Protein AF-A0A1B6L6G6-F1 (afdb_monomer_lite)

Foldseek 3Di:
DPADQADWDWDDDPNDIDGDDDDDPDCDPVNVVVCVPCPPPFDKDWAFQADPVRHGDDDPPDDPVCPPVVVVVNVVRHVWDADPVGTITGIHTDDPDDPVVVVVVVVVVVVVVVVD

Structure (mmCIF, N/CA/C/O backbone):
data_AF-A0A1B6L6G6-F1
#
_entry.id   AF-A0A1B6L6G6-F1
#
loop_
_atom_site.group_PDB
_atom_site.id
_atom_site.type_symbol
_atom_site.label_atom_id
_atom_site.label_alt_id
_atom_site.label_comp_id
_atom_site.label_asym_id
_atom_site.label_entity_id
_atom_site.label_seq_id
_atom_site.pdbx_PDB_ins_code
_atom_site.Cartn_x
_atom_site.Cartn_y
_atom_site.Cartn_z
_atom_site.occupancy
_atom_site.B_iso_or_equiv
_atom_site.auth_seq_id
_atom_site.auth_comp_id
_atom_site.auth_asym_id
_atom_site.auth_atom_id
_atom_site.pdbx_PDB_model_num
ATOM 1 N N . GLY A 1 1 ? 12.400 0.211 13.592 1.00 65.75 1 GLY A N 1
ATOM 2 C CA . GLY A 1 1 ? 11.169 -0.455 14.067 1.00 65.75 1 GLY A CA 1
ATOM 3 C C . GLY A 1 1 ? 11.096 -1.850 13.479 1.00 65.75 1 GLY A C 1
ATOM 4 O O . GLY A 1 1 ? 11.835 -2.118 12.543 1.00 65.75 1 GLY A O 1
ATOM 5 N N . PHE A 1 2 ? 10.245 -2.723 14.022 1.00 92.88 2 PHE A N 1
ATOM 6 C CA . PHE A 1 2 ? 10.083 -4.107 13.542 1.00 92.88 2 PHE A CA 1
ATOM 7 C C . PHE A 1 2 ? 9.269 -4.213 12.235 1.00 92.88 2 PHE A C 1
ATOM 9 O O . PHE A 1 2 ? 9.395 -5.194 11.512 1.00 92.88 2 PHE A O 1
ATOM 16 N N . CYS A 1 3 ? 8.469 -3.192 11.908 1.00 93.94 3 CYS A N 1
ATOM 17 C CA . CYS A 1 3 ? 7.598 -3.174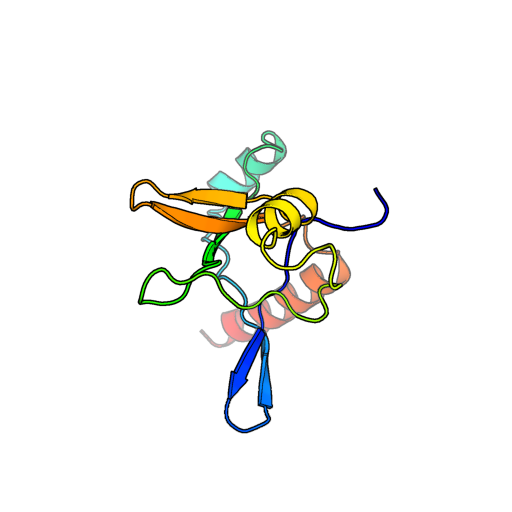 10.729 1.00 93.94 3 CYS A CA 1
ATOM 18 C C . CYS A 1 3 ? 8.104 -2.216 9.640 1.00 93.94 3 CYS A C 1
ATOM 20 O O . CYS A 1 3 ? 8.743 -1.204 9.942 1.00 93.94 3 CYS A O 1
ATOM 22 N N . THR A 1 4 ? 7.758 -2.513 8.382 1.00 91.69 4 THR A N 1
ATOM 23 C CA . THR A 1 4 ? 7.883 -1.579 7.251 1.00 91.69 4 THR A CA 1
ATOM 24 C C . THR A 1 4 ? 6.610 -0.750 7.102 1.00 91.69 4 THR A C 1
ATOM 26 O O . THR A 1 4 ? 5.514 -1.263 7.316 1.00 91.69 4 THR A O 1
ATOM 29 N N . LYS A 1 5 ? 6.758 0.523 6.719 1.00 93.88 5 LYS A N 1
ATOM 30 C CA . LYS A 1 5 ? 5.635 1.431 6.440 1.00 93.88 5 LYS A CA 1
ATOM 31 C C . LYS A 1 5 ? 5.160 1.403 4.987 1.00 93.88 5 LYS A C 1
ATOM 33 O O . LYS A 1 5 ? 4.147 2.020 4.673 1.00 93.88 5 LYS A O 1
ATOM 38 N N . ALA A 1 6 ? 5.884 0.705 4.107 1.00 91.31 6 ALA A N 1
ATOM 39 C CA . ALA A 1 6 ? 5.514 0.548 2.706 1.00 91.31 6 ALA A CA 1
ATOM 40 C C . ALA A 1 6 ? 4.471 -0.578 2.567 1.00 91.31 6 ALA A C 1
ATOM 42 O O . ALA A 1 6 ? 4.822 -1.746 2.767 1.00 91.31 6 ALA A O 1
ATOM 43 N N . PRO A 1 7 ? 3.204 -0.265 2.240 1.00 95.00 7 PRO A N 1
ATOM 44 C CA . PRO A 1 7 ? 2.159 -1.276 2.118 1.00 95.00 7 PRO A CA 1
ATOM 45 C C . PRO A 1 7 ? 2.301 -2.097 0.829 1.00 95.00 7 PRO A C 1
ATOM 47 O O . PRO A 1 7 ? 2.969 -1.693 -0.126 1.00 95.00 7 PRO A O 1
ATOM 50 N N . VAL A 1 8 ? 1.595 -3.228 0.780 1.00 94.44 8 VAL A N 1
ATOM 51 C CA . VAL A 1 8 ? 1.338 -4.008 -0.440 1.00 94.44 8 VAL A CA 1
ATOM 52 C C . VAL A 1 8 ? -0.141 -3.871 -0.793 1.00 94.44 8 VAL A C 1
ATOM 54 O O . VAL A 1 8 ? -0.992 -3.928 0.093 1.00 94.44 8 VAL A O 1
ATOM 57 N N . ALA A 1 9 ? -0.449 -3.699 -2.078 1.00 96.56 9 ALA A N 1
ATOM 58 C CA . ALA A 1 9 ? -1.818 -3.617 -2.571 1.00 96.56 9 ALA A CA 1
ATOM 59 C C . ALA A 1 9 ? -2.242 -4.937 -3.230 1.00 96.56 9 ALA A C 1
ATOM 61 O O . ALA A 1 9 ? -1.524 -5.501 -4.059 1.00 96.56 9 ALA A O 1
ATOM 62 N N . MET A 1 10 ? -3.433 -5.415 -2.872 1.00 97.94 10 MET A N 1
ATOM 63 C CA . MET A 1 10 ? -4.040 -6.611 -3.452 1.00 97.94 10 MET A CA 1
ATOM 64 C C . MET A 1 10 ? -5.451 -6.290 -3.935 1.00 97.94 10 MET A C 1
ATOM 66 O O . MET A 1 10 ? -6.232 -5.660 -3.225 1.00 97.94 10 MET A O 1
ATOM 70 N N . GLY A 1 11 ? -5.779 -6.743 -5.139 1.00 97.88 11 GLY A N 1
ATOM 71 C CA . GLY A 1 11 ? -7.138 -6.770 -5.657 1.00 97.88 11 GLY A CA 1
ATOM 72 C C . GLY A 1 11 ? -7.809 -8.077 -5.260 1.00 97.88 11 GLY A C 1
ATOM 73 O O . GLY A 1 11 ? -7.167 -9.126 -5.268 1.00 97.88 11 GLY A O 1
ATOM 74 N N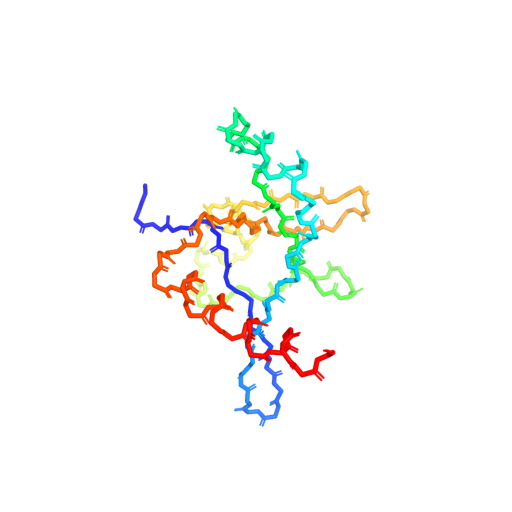 . TYR A 1 12 ? -9.097 -8.019 -4.935 1.00 97.94 12 TYR A N 1
ATOM 75 C CA . TYR A 1 12 ? -9.894 -9.197 -4.615 1.00 97.94 12 TYR A CA 1
ATOM 76 C C . TYR A 1 12 ? -11.151 -9.233 -5.478 1.00 97.94 12 TYR A C 1
ATOM 78 O O . TYR A 1 12 ? -11.970 -8.315 -5.434 1.00 97.94 12 TYR A O 1
ATOM 86 N N . THR A 1 13 ? -11.314 -10.293 -6.267 1.00 98.31 13 THR A N 1
ATOM 87 C CA . THR A 1 13 ? -12.490 -10.490 -7.120 1.00 98.31 13 THR A CA 1
ATOM 88 C C . THR A 1 13 ? -12.891 -11.962 -7.134 1.00 98.31 13 THR A C 1
ATOM 90 O O . THR A 1 13 ? -12.071 -12.836 -7.382 1.00 98.31 13 THR A O 1
ATOM 93 N N . ARG A 1 14 ? -14.169 -12.263 -6.859 1.00 97.38 14 ARG A N 1
ATOM 94 C CA . ARG A 1 14 ? -14.753 -13.622 -6.970 1.00 97.38 14 ARG A CA 1
ATOM 95 C C . ARG A 1 14 ? -13.930 -14.738 -6.293 1.00 97.38 14 ARG A C 1
ATOM 97 O O . ARG A 1 14 ? -13.782 -15.819 -6.851 1.00 97.38 14 ARG A O 1
ATOM 104 N N . GLY A 1 15 ? -13.387 -14.482 -5.103 1.00 97.44 15 GLY A N 1
ATOM 105 C CA . GLY A 1 15 ? -12.567 -15.469 -4.387 1.00 97.44 15 GLY A CA 1
ATOM 106 C C . GLY A 1 15 ? -11.103 -15.542 -4.832 1.00 97.44 15 GLY A C 1
ATOM 107 O O . GLY A 1 15 ? -10.380 -16.406 -4.350 1.00 97.44 15 GLY A O 1
ATOM 108 N N . HIS A 1 16 ? -10.654 -14.646 -5.712 1.00 98.44 16 HIS A N 1
ATOM 109 C CA . HIS A 1 16 ? -9.290 -14.601 -6.228 1.00 98.44 16 HIS A CA 1
ATOM 110 C C . HIS A 1 16 ? -8.556 -13.333 -5.781 1.00 98.44 16 HIS A C 1
ATOM 112 O O . HIS A 1 16 ? -9.127 -12.240 -5.806 1.00 98.44 16 HIS A O 1
ATOM 118 N N . PHE A 1 17 ? -7.278 -13.481 -5.424 1.00 98.44 17 PHE A N 1
ATOM 119 C CA . PHE A 1 17 ? -6.379 -12.373 -5.109 1.00 98.44 17 PHE A CA 1
ATOM 120 C C . PHE A 1 17 ? -5.419 -12.101 -6.264 1.00 98.44 17 PHE A C 1
ATOM 122 O O . PHE A 1 17 ? -4.800 -13.020 -6.793 1.00 98.44 17 PHE A O 1
ATOM 129 N N . SER A 1 18 ? -5.245 -10.828 -6.603 1.00 98.38 18 SER A N 1
ATOM 130 C CA . SER A 1 18 ? -4.273 -10.377 -7.599 1.00 98.38 18 SER A CA 1
ATOM 131 C C . SER A 1 18 ? -3.368 -9.307 -7.001 1.00 98.38 18 SER A C 1
ATOM 133 O O . SER A 1 18 ? -3.846 -8.406 -6.312 1.00 98.38 18 SER A O 1
ATOM 135 N N . ALA A 1 19 ? -2.066 -9.369 -7.281 1.00 97.25 19 ALA A N 1
ATOM 136 C CA . ALA A 1 19 ? -1.150 -8.297 -6.906 1.00 97.25 19 ALA A CA 1
ATOM 137 C C . ALA A 1 19 ? -1.453 -7.039 -7.735 1.00 97.25 19 ALA A C 1
ATOM 139 O O . ALA A 1 19 ? -1.540 -7.110 -8.961 1.00 97.25 19 ALA A O 1
ATOM 140 N N . LEU A 1 20 ? -1.605 -5.893 -7.070 1.00 96.00 20 LEU A N 1
ATOM 141 C CA . LEU A 1 20 ? -1.705 -4.595 -7.733 1.00 96.00 20 LEU A CA 1
ATOM 142 C C . LEU A 1 20 ? -0.339 -3.925 -7.644 1.00 96.00 20 LEU A C 1
ATOM 144 O O . LEU A 1 20 ? 0.060 -3.450 -6.582 1.00 96.00 20 LEU A O 1
ATOM 148 N N . VAL A 1 21 ? 0.390 -3.935 -8.758 1.00 91.81 21 VAL A N 1
ATOM 149 C CA . VAL A 1 21 ? 1.744 -3.384 -8.843 1.00 91.81 21 VAL A CA 1
ATOM 150 C C . VAL A 1 21 ? 1.738 -2.120 -9.705 1.00 91.81 21 VAL A C 1
ATOM 152 O O . VAL A 1 21 ? 1.146 -2.134 -10.788 1.00 91.81 21 VAL A O 1
ATOM 155 N N . PRO A 1 22 ? 2.342 -1.011 -9.243 1.00 88.31 22 PRO A N 1
ATOM 156 C CA . PRO A 1 22 ? 2.468 0.184 -10.062 1.00 88.31 22 PRO A CA 1
ATOM 157 C C . PRO A 1 22 ? 3.405 -0.076 -11.242 1.00 88.31 22 PRO A C 1
ATOM 159 O O . PRO A 1 22 ? 4.341 -0.870 -11.154 1.00 88.31 22 PRO A O 1
ATOM 162 N N . ILE A 1 23 ? 3.167 0.634 -12.342 1.00 84.88 23 ILE A N 1
ATOM 163 C CA . ILE A 1 23 ? 4.099 0.658 -13.467 1.00 84.88 23 ILE A CA 1
ATOM 164 C C . ILE A 1 23 ? 5.320 1.487 -13.054 1.00 84.88 23 ILE A C 1
ATOM 166 O O . ILE A 1 23 ? 5.182 2.611 -12.562 1.00 84.88 23 ILE A O 1
ATOM 170 N N . GLU A 1 24 ? 6.515 0.935 -13.261 1.00 76.50 24 GLU A N 1
ATOM 171 C CA . GLU A 1 24 ? 7.752 1.702 -13.126 1.00 76.50 24 GLU A CA 1
ATOM 172 C C . GLU A 1 24 ? 7.830 2.735 -14.273 1.00 76.50 24 GLU A C 1
ATOM 174 O O . GLU A 1 24 ? 7.681 2.372 -15.442 1.00 76.50 24 GLU A O 1
ATOM 179 N N . PRO A 1 25 ? 8.026 4.030 -13.979 1.00 66.31 25 PRO A N 1
ATOM 180 C CA . PRO A 1 25 ? 8.166 5.088 -14.945 1.00 66.31 25 PRO A CA 1
ATOM 181 C C . PRO A 1 25 ? 9.471 4.860 -15.688 1.00 66.31 25 PRO A C 1
ATOM 183 O O . PRO A 1 25 ? 10.476 4.408 -15.130 1.00 66.31 25 PRO A O 1
ATOM 186 N N . TYR A 1 26 ? 9.443 5.186 -16.973 1.00 56.16 26 TYR A N 1
ATOM 187 C CA . TYR A 1 26 ? 10.582 5.004 -17.849 1.00 56.16 26 TYR A CA 1
ATOM 188 C C . TYR A 1 26 ? 11.787 5.781 -17.317 1.00 56.16 26 TYR A C 1
ATOM 190 O O . TYR A 1 26 ? 11.815 7.009 -17.326 1.00 56.16 26 TYR A O 1
ATOM 198 N N . SER A 1 27 ? 12.799 5.043 -16.869 1.00 54.66 27 SER A N 1
ATOM 199 C CA . SER A 1 27 ? 14.131 5.592 -16.655 1.00 54.66 27 SER A CA 1
ATOM 200 C C . SER A 1 27 ? 14.777 5.698 -18.033 1.00 54.66 27 SER A C 1
ATOM 202 O O . SER A 1 27 ? 15.087 4.672 -18.640 1.00 54.66 27 SER A O 1
ATOM 204 N N . SER A 1 28 ? 14.946 6.906 -18.568 1.00 48.44 28 SER A N 1
ATOM 205 C CA . SER A 1 28 ? 15.816 7.065 -19.734 1.00 48.44 28 SER A CA 1
ATOM 206 C C . SER A 1 28 ? 17.259 6.739 -19.299 1.00 48.44 28 SER A C 1
ATOM 208 O O . SER A 1 28 ? 17.613 6.948 -18.132 1.00 48.44 28 SER A O 1
ATOM 210 N N . PRO A 1 29 ? 18.122 6.224 -20.188 1.00 54.16 29 PRO A N 1
ATOM 211 C CA . PRO A 1 29 ? 19.528 5.980 -19.857 1.00 54.16 29 PRO A CA 1
ATOM 212 C C . PRO A 1 29 ? 20.253 7.241 -19.343 1.00 54.16 29 PRO A C 1
ATOM 214 O O . PRO A 1 29 ? 21.166 7.132 -18.527 1.00 54.16 29 PRO A O 1
ATOM 217 N N . GLU A 1 30 ? 19.793 8.438 -19.719 1.00 50.97 30 GLU A N 1
ATOM 218 C CA . GLU A 1 30 ? 20.307 9.720 -19.214 1.00 50.97 30 GLU A CA 1
ATOM 219 C C . GLU A 1 30 ? 19.867 9.997 -17.763 1.00 50.97 30 GLU A C 1
ATOM 221 O O . GLU A 1 30 ? 20.609 10.577 -16.972 1.00 50.97 30 GLU A O 1
ATOM 226 N N . THR A 1 31 ? 18.678 9.527 -17.368 1.00 50.88 31 THR A N 1
ATOM 227 C CA . THR A 1 31 ? 18.170 9.624 -15.987 1.00 50.88 31 THR A CA 1
ATOM 228 C C . THR A 1 31 ? 18.734 8.530 -15.078 1.00 50.88 31 THR A C 1
ATOM 230 O O . THR A 1 31 ? 18.917 8.763 -13.886 1.00 50.88 31 THR A O 1
ATOM 233 N N . ALA A 1 32 ? 19.088 7.362 -15.623 1.00 50.97 32 ALA A N 1
ATOM 234 C CA . ALA A 1 32 ? 19.741 6.285 -14.877 1.00 50.97 32 ALA A CA 1
ATOM 235 C C . ALA A 1 32 ? 21.147 6.674 -14.377 1.00 50.97 32 ALA A C 1
ATOM 237 O O . ALA A 1 32 ? 21.515 6.314 -13.258 1.00 50.97 32 ALA A O 1
ATOM 238 N N . ALA A 1 33 ? 21.902 7.457 -15.160 1.00 49.94 33 ALA A N 1
ATOM 239 C CA . ALA A 1 33 ? 23.204 7.994 -14.754 1.00 49.94 33 ALA A CA 1
ATOM 240 C C . ALA A 1 33 ? 23.087 9.048 -13.631 1.00 49.94 33 ALA A C 1
ATOM 242 O O . ALA A 1 33 ? 23.902 9.064 -12.710 1.00 49.94 33 ALA A O 1
ATOM 243 N N . ASN A 1 34 ? 22.033 9.871 -13.656 1.00 47.50 34 ASN A N 1
ATOM 244 C CA . ASN A 1 34 ? 21.762 10.889 -12.630 1.00 47.50 34 ASN A CA 1
ATOM 245 C C . ASN A 1 34 ? 21.128 10.322 -11.342 1.00 47.50 34 ASN A C 1
ATOM 247 O O . ASN A 1 34 ? 21.210 10.942 -10.284 1.00 47.50 34 ASN A O 1
ATOM 251 N N . ASN A 1 35 ? 20.533 9.126 -11.388 1.00 47.06 35 ASN A N 1
ATOM 252 C CA . ASN A 1 35 ? 19.973 8.442 -10.213 1.00 47.06 35 ASN A CA 1
ATOM 253 C C . ASN A 1 35 ? 21.035 7.767 -9.320 1.00 47.06 35 ASN A C 1
ATOM 255 O O . ASN A 1 35 ? 20.706 7.241 -8.257 1.00 47.06 35 ASN A O 1
ATOM 259 N N . LEU A 1 36 ? 22.310 7.773 -9.722 1.00 46.91 36 LEU A N 1
ATOM 260 C CA . LEU A 1 36 ? 23.420 7.309 -8.880 1.00 46.91 36 LEU A CA 1
ATOM 261 C C . LEU A 1 36 ? 23.803 8.330 -7.795 1.00 46.91 36 LEU A C 1
ATOM 263 O O . LEU A 1 36 ? 24.379 7.935 -6.784 1.00 46.91 36 LEU A O 1
ATOM 267 N N . THR A 1 37 ? 23.472 9.613 -7.982 1.00 44.94 37 THR A N 1
ATOM 268 C CA . THR A 1 37 ? 23.834 10.706 -7.061 1.00 44.94 37 THR A CA 1
ATOM 269 C C . THR A 1 37 ? 22.667 11.201 -6.205 1.00 44.94 37 THR A C 1
ATOM 271 O O . THR A 1 37 ? 22.906 11.719 -5.119 1.00 44.94 37 THR A O 1
ATOM 274 N N . ASN A 1 38 ? 21.417 10.986 -6.628 1.00 44.41 38 ASN A N 1
ATOM 275 C CA . ASN A 1 38 ? 20.225 11.372 -5.870 1.00 44.41 38 ASN A CA 1
ATOM 276 C C . ASN A 1 38 ? 19.533 10.150 -5.262 1.00 44.41 38 ASN A C 1
ATOM 278 O O . ASN A 1 38 ? 18.625 9.563 -5.841 1.00 44.41 38 ASN A O 1
ATOM 282 N N . GLN A 1 39 ? 19.930 9.800 -4.040 1.00 47.66 39 GLN A N 1
ATOM 283 C CA . GLN A 1 39 ? 19.229 8.811 -3.212 1.00 47.66 39 GLN A CA 1
ATOM 284 C C . GLN A 1 39 ? 17.782 9.242 -2.871 1.00 47.66 39 GLN A C 1
ATOM 286 O O . GLN A 1 39 ? 16.980 8.407 -2.460 1.00 47.66 39 GLN A O 1
ATOM 291 N N . ASP A 1 40 ? 17.456 10.522 -3.091 1.00 46.75 40 ASP A N 1
ATOM 292 C CA . ASP A 1 40 ? 16.165 11.162 -2.812 1.00 46.75 40 ASP A CA 1
ATOM 293 C C . ASP A 1 40 ? 15.141 11.098 -3.961 1.00 46.75 40 ASP A C 1
ATOM 295 O O . ASP A 1 40 ? 13.989 11.485 -3.767 1.00 46.75 40 ASP A O 1
ATOM 299 N N . SER A 1 41 ? 15.487 10.564 -5.141 1.00 54.12 41 SER A N 1
ATOM 300 C CA . SER A 1 41 ? 14.528 10.364 -6.244 1.00 54.12 41 SER A CA 1
ATOM 301 C C . SER A 1 41 ? 13.811 9.006 -6.185 1.00 54.12 41 SER A C 1
ATOM 303 O O . SER A 1 41 ? 13.440 8.444 -7.216 1.00 54.12 41 SER A O 1
ATOM 305 N N . LEU A 1 42 ? 13.603 8.441 -4.986 1.00 61.16 42 LEU A N 1
ATOM 306 C CA . LEU A 1 42 ? 12.811 7.216 -4.849 1.00 61.16 42 LEU A CA 1
ATOM 307 C C . LEU A 1 42 ? 11.387 7.478 -5.331 1.00 61.16 42 LEU A C 1
ATOM 309 O O . LEU A 1 42 ? 10.670 8.325 -4.797 1.00 61.16 42 LEU A O 1
ATOM 313 N N . GLN A 1 43 ? 10.973 6.716 -6.337 1.00 78.38 43 GLN A N 1
ATOM 314 C CA . GLN A 1 43 ? 9.634 6.812 -6.877 1.00 78.38 43 GLN A CA 1
ATOM 315 C C . GLN A 1 43 ? 8.604 6.445 -5.799 1.00 78.38 43 GLN A C 1
ATOM 317 O O . GLN A 1 43 ? 8.659 5.373 -5.186 1.00 78.38 43 GLN A O 1
ATOM 322 N N . VAL A 1 44 ? 7.647 7.348 -5.589 1.00 87.88 44 VAL A N 1
ATOM 323 C CA . VAL A 1 44 ? 6.529 7.165 -4.663 1.00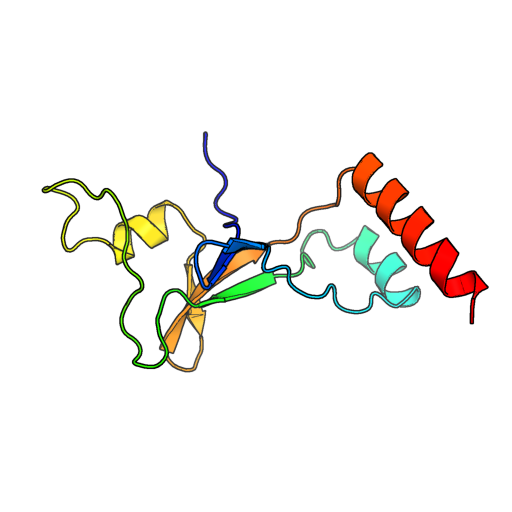 87.88 44 VAL A CA 1
ATOM 324 C C . VAL A 1 44 ? 5.278 6.815 -5.458 1.00 87.88 44 VAL A C 1
ATOM 326 O O . VAL A 1 44 ? 4.871 7.556 -6.350 1.00 87.88 44 VAL A O 1
ATOM 329 N N . THR A 1 45 ? 4.642 5.704 -5.102 1.00 91.44 45 THR A N 1
ATOM 330 C CA . THR A 1 45 ? 3.277 5.378 -5.523 1.00 91.44 45 THR A CA 1
ATOM 331 C C . THR A 1 45 ? 2.306 5.800 -4.426 1.00 91.44 45 THR A C 1
ATOM 333 O O . THR A 1 45 ? 2.537 5.515 -3.251 1.00 91.44 45 THR A O 1
ATOM 336 N N . PHE A 1 46 ? 1.218 6.475 -4.794 1.00 93.81 46 PHE A N 1
ATOM 337 C CA . PHE A 1 46 ? 0.179 6.900 -3.856 1.00 93.81 46 PHE A CA 1
ATOM 338 C C . PHE A 1 46 ? -1.015 5.948 -3.934 1.00 93.81 46 PHE A C 1
ATOM 340 O O . PHE A 1 46 ? -1.669 5.848 -4.970 1.00 93.81 46 PHE A O 1
ATOM 347 N N . LEU A 1 47 ? -1.296 5.252 -2.835 1.00 96.19 47 LEU A N 1
ATOM 348 C CA . LEU A 1 47 ? -2.402 4.304 -2.721 1.00 96.19 47 LEU A CA 1
ATOM 349 C C . LEU A 1 47 ? -3.544 4.944 -1.919 1.00 96.19 47 LEU A C 1
ATOM 351 O O . LEU A 1 47 ? -3.321 5.303 -0.761 1.00 96.19 47 LEU A O 1
ATOM 355 N N . PRO A 1 48 ? -4.753 5.100 -2.484 1.00 97.06 48 PRO A N 1
ATOM 356 C CA . PRO A 1 48 ? -5.890 5.651 -1.753 1.00 97.06 48 PRO A CA 1
ATOM 357 C C . PRO A 1 48 ? -6.235 4.817 -0.516 1.00 97.06 48 PRO A C 1
ATOM 359 O O . PRO A 1 48 ? -6.359 3.597 -0.592 1.00 97.06 48 PRO A O 1
ATOM 362 N N . LEU A 1 49 ? -6.433 5.490 0.618 1.00 98.12 49 LEU A N 1
ATOM 363 C CA . LEU A 1 49 ? -6.937 4.898 1.865 1.00 98.12 49 LEU A CA 1
ATOM 364 C C . LEU A 1 49 ? -8.445 5.121 2.039 1.00 98.12 49 LEU A C 1
ATOM 366 O O . LEU A 1 49 ? -8.998 4.910 3.117 1.00 98.12 49 LEU A O 1
ATOM 370 N N . MET A 1 50 ? -9.110 5.568 0.976 1.00 97.19 50 MET A N 1
ATOM 371 C CA . MET A 1 50 ? -10.530 5.891 0.934 1.00 97.19 50 MET A CA 1
ATOM 372 C C . MET A 1 50 ? -11.174 5.289 -0.314 1.00 97.19 50 MET A C 1
ATOM 374 O O . MET A 1 50 ? -10.503 5.082 -1.328 1.00 97.19 50 MET A O 1
ATOM 378 N N . ASP A 1 51 ? -12.477 5.032 -0.243 1.00 95.94 51 ASP A N 1
ATOM 379 C CA . ASP A 1 51 ? -13.281 4.641 -1.399 1.00 95.94 51 ASP A CA 1
ATOM 380 C C . ASP A 1 51 ? -13.669 5.846 -2.281 1.00 95.94 51 ASP A C 1
ATOM 382 O O . ASP A 1 51 ? -13.332 7.002 -2.006 1.00 95.94 51 ASP A O 1
ATOM 386 N N . HIS A 1 52 ? -14.411 5.581 -3.361 1.00 95.25 52 HIS A N 1
ATOM 387 C CA . HIS A 1 52 ? -14.876 6.618 -4.290 1.00 95.25 52 HIS A CA 1
ATOM 388 C C . HIS A 1 52 ? -15.808 7.661 -3.641 1.00 95.25 52 HIS A C 1
ATOM 390 O O . HIS A 1 52 ? -15.978 8.752 -4.181 1.00 95.25 52 HIS A O 1
ATOM 396 N N . SER A 1 53 ? -16.412 7.342 -2.494 1.00 96.19 53 SER A N 1
ATOM 397 C CA . SER A 1 53 ? -17.286 8.222 -1.712 1.00 96.19 53 SER A CA 1
ATOM 398 C C . SER A 1 53 ? -16.531 8.951 -0.595 1.00 96.19 53 SER A C 1
ATOM 400 O O . SER A 1 53 ? -17.158 9.581 0.255 1.00 96.19 53 SER A O 1
ATOM 402 N N . ARG A 1 54 ? -15.190 8.891 -0.593 1.00 94.62 54 ARG A N 1
ATOM 403 C CA . ARG A 1 54 ? -14.300 9.469 0.429 1.00 94.62 54 ARG A CA 1
ATOM 404 C C . ARG A 1 54 ? -14.489 8.875 1.826 1.00 94.62 54 ARG A C 1
ATOM 406 O O . ARG A 1 54 ? -14.086 9.486 2.815 1.00 94.62 54 ARG A O 1
ATOM 413 N N . LYS A 1 55 ? -15.073 7.681 1.934 1.00 9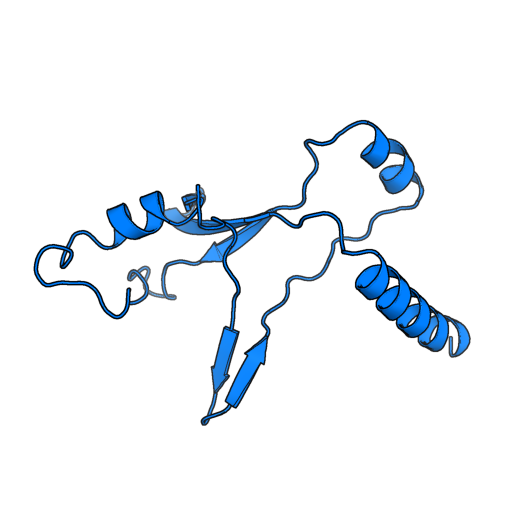6.38 55 LYS A N 1
ATOM 414 C CA . LYS A 1 55 ? -15.132 6.949 3.199 1.00 96.38 55 LYS A CA 1
ATOM 415 C C . LYS A 1 55 ? -13.814 6.207 3.405 1.00 96.38 55 LYS A C 1
ATOM 417 O O . LYS A 1 55 ? -13.308 5.579 2.478 1.00 96.38 55 LYS A O 1
ATOM 422 N N . LEU A 1 56 ? -13.269 6.272 4.621 1.00 97.19 56 LEU A N 1
ATOM 423 C CA . LEU A 1 56 ? -12.060 5.534 4.993 1.00 97.19 56 LEU A CA 1
ATOM 424 C C . LEU A 1 56 ? -12.261 4.027 4.770 1.00 97.19 56 LEU A C 1
ATOM 426 O O . LEU A 1 56 ? -13.305 3.475 5.136 1.00 97.19 56 LEU A O 1
ATOM 430 N N . LEU A 1 57 ? -11.263 3.368 4.177 1.00 97.62 57 LEU A N 1
ATOM 431 C CA . LEU A 1 57 ? -11.277 1.916 4.018 1.00 97.62 57 LEU A CA 1
ATOM 432 C C . LEU A 1 57 ? -11.282 1.222 5.397 1.00 97.62 57 LEU A C 1
ATOM 434 O O . LEU A 1 57 ? -10.692 1.746 6.345 1.00 97.62 57 LEU A O 1
ATOM 438 N N . PRO A 1 58 ? -11.923 0.046 5.534 1.00 97.19 58 PRO A N 1
ATOM 439 C CA . PRO A 1 58 ? -11.966 -0.667 6.807 1.00 97.19 58 PRO A CA 1
ATOM 440 C C . PRO A 1 58 ? -10.566 -1.028 7.321 1.00 97.19 58 PRO A C 1
ATOM 442 O O . PRO A 1 58 ? -9.770 -1.629 6.599 1.00 97.19 58 PRO A O 1
ATOM 445 N N . VAL A 1 59 ? -10.291 -0.728 8.592 1.00 97.69 59 VAL A N 1
ATOM 446 C CA . VAL A 1 59 ? -9.125 -1.264 9.305 1.00 97.69 59 VAL A CA 1
ATOM 447 C C . VAL A 1 59 ? -9.573 -2.518 10.044 1.00 97.69 59 VAL A C 1
ATOM 449 O O . VAL A 1 59 ? -10.390 -2.467 10.961 1.00 97.69 59 VAL A O 1
ATOM 452 N N . HIS A 1 60 ? -9.091 -3.669 9.590 1.00 97.38 60 HIS A N 1
ATOM 453 C CA . HIS A 1 60 ? -9.512 -4.958 10.126 1.00 97.38 60 HIS A CA 1
ATOM 454 C C . HIS A 1 60 ? -8.818 -5.285 11.452 1.00 97.38 60 HIS A C 1
ATOM 456 O O . HIS A 1 60 ? -7.701 -4.841 11.704 1.00 97.38 60 HIS A O 1
ATOM 462 N N . PHE A 1 61 ? -9.481 -6.115 12.264 1.00 97.56 61 PHE A N 1
ATOM 463 C CA . PHE A 1 61 ? -8.955 -6.656 13.525 1.00 97.56 61 PHE A CA 1
ATOM 464 C C . PHE A 1 61 ? -8.542 -5.604 14.569 1.00 97.56 61 PHE A C 1
ATOM 466 O O . PHE A 1 61 ? -7.697 -5.882 15.417 1.00 97.56 61 PHE A O 1
ATOM 473 N N . VAL A 1 62 ? -9.155 -4.416 14.540 1.00 97.56 62 VAL A N 1
ATOM 474 C CA . VAL A 1 62 ? -8.976 -3.409 15.594 1.00 97.56 62 VAL A CA 1
ATOM 475 C C . VAL A 1 62 ? -9.548 -3.902 16.922 1.00 97.56 62 VAL A C 1
ATOM 477 O O . VAL A 1 62 ? -10.599 -4.547 16.973 1.00 97.56 62 VAL A O 1
ATOM 480 N N . THR A 1 63 ? -8.861 -3.592 18.014 1.00 97.75 63 THR A N 1
ATOM 481 C CA . THR A 1 63 ? -9.364 -3.844 19.366 1.00 97.75 63 THR A CA 1
ATOM 482 C C . THR A 1 63 ? -10.459 -2.844 19.744 1.00 97.75 63 THR A C 1
ATOM 484 O O . THR A 1 63 ? -10.620 -1.787 19.132 1.00 97.75 63 THR A O 1
ATOM 487 N N . GLN A 1 64 ? -11.208 -3.136 20.810 1.00 97.00 64 GLN A N 1
ATOM 488 C CA . GLN A 1 64 ? -12.264 -2.236 21.287 1.00 97.00 64 GLN A CA 1
ATOM 489 C C . GLN A 1 64 ? -11.734 -0.849 21.685 1.00 97.00 64 GLN A C 1
ATOM 491 O O . GLN A 1 64 ? -12.436 0.144 21.529 1.00 97.00 64 GLN A O 1
ATOM 496 N N . THR A 1 65 ? -10.494 -0.767 22.174 1.00 97.31 65 THR A N 1
ATOM 497 C CA . THR A 1 65 ? -9.859 0.508 22.538 1.00 97.31 65 THR A CA 1
ATOM 498 C C . THR A 1 65 ? -9.357 1.279 21.317 1.00 97.31 65 THR A C 1
ATOM 500 O O . THR A 1 65 ? -9.130 2.482 21.398 1.00 97.31 65 THR A O 1
ATOM 503 N N . GLU A 1 66 ? -9.163 0.605 20.186 1.00 97.38 66 GLU A N 1
ATOM 504 C CA . GLU A 1 66 ? -8.705 1.163 18.912 1.00 97.38 66 GLU A CA 1
ATOM 505 C C . GLU A 1 66 ? -9.842 1.645 18.013 1.00 97.38 66 GLU A C 1
ATOM 507 O O . GLU A 1 66 ? -9.610 2.502 17.161 1.00 97.38 66 GLU A O 1
ATOM 512 N N . MET A 1 67 ? -11.056 1.143 18.231 1.00 96.12 67 MET A N 1
ATOM 513 C CA . MET A 1 67 ? -12.245 1.508 17.467 1.00 96.12 67 MET A CA 1
ATOM 514 C C . MET A 1 67 ? -12.510 3.023 17.530 1.00 96.12 67 MET A C 1
ATOM 516 O O . MET A 1 67 ? -12.512 3.622 18.607 1.00 96.12 67 MET A O 1
ATOM 520 N N . GLY A 1 68 ? -12.713 3.653 16.372 1.00 96.19 68 GLY A N 1
ATOM 521 C CA . GLY A 1 68 ? -12.848 5.108 16.230 1.00 96.19 68 GLY A CA 1
ATOM 522 C C . GLY A 1 68 ? -11.521 5.876 16.128 1.00 96.19 68 GLY A C 1
ATOM 523 O O . GLY A 1 68 ? -11.538 7.102 16.019 1.00 96.19 68 GLY A O 1
ATOM 524 N N . ARG A 1 69 ? -10.367 5.191 16.173 1.00 97.06 69 ARG A N 1
ATOM 525 C CA . ARG A 1 69 ? -9.019 5.779 16.017 1.00 97.06 69 ARG A CA 1
ATOM 526 C C . ARG A 1 69 ? -8.288 5.259 14.776 1.00 97.06 69 ARG A C 1
ATOM 528 O O . ARG A 1 69 ? -7.059 5.301 14.712 1.00 97.06 69 ARG A O 1
ATOM 535 N N . GLU A 1 70 ? -9.025 4.767 13.787 1.00 97.00 70 GLU A N 1
ATOM 536 C CA . GLU A 1 70 ? -8.496 4.073 12.612 1.00 97.00 70 GLU A CA 1
ATOM 537 C C . GLU A 1 70 ? -7.519 4.941 11.811 1.00 97.00 70 GLU A C 1
ATOM 539 O O . GLU A 1 70 ? -6.458 4.465 11.416 1.00 97.00 70 GLU A O 1
ATOM 544 N N . GLU A 1 71 ? -7.810 6.233 11.624 1.00 96.19 71 GLU A N 1
ATOM 545 C CA . GLU A 1 71 ? -6.881 7.136 10.933 1.00 96.19 71 GLU A CA 1
ATOM 546 C C . GLU A 1 71 ? -5.558 7.296 11.701 1.00 96.19 71 GLU A C 1
ATOM 548 O O . GLU A 1 71 ? -4.481 7.271 11.101 1.00 96.19 71 GLU A O 1
ATOM 553 N N . SER A 1 72 ? -5.612 7.425 13.030 1.00 97.06 72 SER A N 1
ATOM 554 C CA . SER A 1 72 ? -4.407 7.523 13.862 1.00 97.06 72 SER A CA 1
ATOM 555 C C . SER A 1 72 ? -3.566 6.249 13.778 1.00 97.06 72 SER A C 1
ATOM 557 O O . SER A 1 72 ? -2.342 6.335 13.671 1.00 97.06 72 SER A O 1
ATOM 559 N N . LEU A 1 73 ? -4.211 5.077 13.748 1.00 97.38 73 LEU A N 1
ATOM 560 C CA . LEU A 1 73 ? -3.535 3.796 13.532 1.00 97.38 73 LEU A CA 1
ATOM 561 C C . LEU A 1 73 ? -2.877 3.745 12.151 1.00 97.38 73 LEU A C 1
ATOM 563 O O . LEU A 1 73 ? -1.704 3.392 12.046 1.00 97.38 73 LEU A O 1
ATOM 567 N N . LEU A 1 74 ? -3.578 4.158 11.093 1.00 97.62 74 LEU A N 1
ATOM 568 C CA . LEU A 1 74 ? -3.002 4.216 9.747 1.00 97.62 74 LEU A CA 1
ATOM 569 C C . LEU A 1 74 ? -1.761 5.117 9.708 1.00 97.62 74 LEU A C 1
ATOM 571 O O . LEU A 1 74 ? -0.740 4.715 9.159 1.00 97.62 74 LEU A O 1
ATOM 575 N N . ARG A 1 75 ? -1.796 6.293 10.346 1.00 97.12 75 ARG A N 1
ATOM 576 C CA . ARG A 1 75 ? -0.639 7.210 10.436 1.00 97.12 75 ARG A CA 1
ATOM 577 C C . ARG A 1 75 ? 0.527 6.646 11.252 1.00 97.12 75 ARG A C 1
ATOM 579 O O . ARG A 1 75 ? 1.681 6.993 11.000 1.00 97.12 75 ARG A O 1
ATOM 586 N N . GLN A 1 76 ? 0.245 5.782 12.225 1.00 96.19 76 GLN A N 1
ATOM 587 C CA . GLN A 1 76 ? 1.273 5.090 12.996 1.00 96.19 76 GLN A CA 1
ATOM 588 C C . GLN A 1 76 ? 1.993 4.032 12.145 1.00 96.19 76 GLN A C 1
ATOM 590 O O . GLN A 1 76 ? 3.223 3.941 12.191 1.00 96.19 76 GLN A O 1
ATOM 595 N N . TRP A 1 77 ? 1.241 3.260 11.358 1.00 96.88 77 TRP A N 1
ATOM 596 C CA . TRP A 1 77 ? 1.748 2.080 10.649 1.00 96.88 77 TRP A CA 1
ATOM 597 C C . TRP A 1 77 ? 2.136 2.317 9.185 1.00 96.88 77 TRP A C 1
ATOM 599 O O . TRP A 1 77 ? 2.874 1.509 8.628 1.00 96.88 77 TRP A O 1
ATOM 609 N N . LEU A 1 78 ? 1.697 3.417 8.572 1.00 97.31 78 LEU A N 1
ATOM 610 C CA . LEU A 1 78 ? 1.970 3.777 7.179 1.00 97.31 78 LEU A CA 1
ATOM 611 C C . LEU A 1 78 ? 2.552 5.192 7.078 1.00 97.31 78 LEU A C 1
ATOM 613 O O . LEU A 1 78 ? 2.444 6.007 7.998 1.00 97.31 78 LEU A O 1
ATOM 617 N N . ASP A 1 79 ? 3.143 5.500 5.927 1.00 95.94 79 ASP A N 1
ATOM 618 C CA . ASP A 1 79 ? 3.476 6.874 5.548 1.00 95.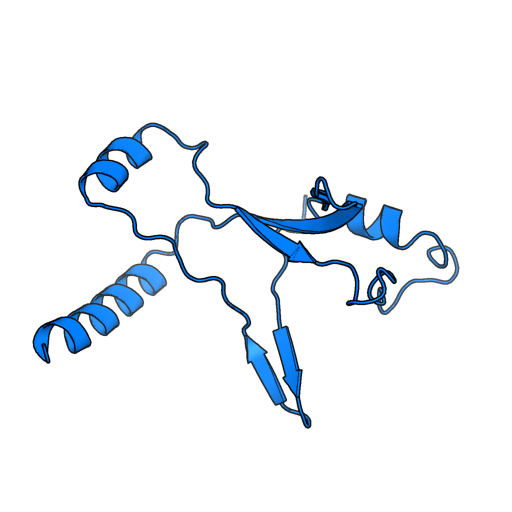94 79 ASP A CA 1
ATOM 619 C C . ASP A 1 79 ? 2.258 7.515 4.874 1.00 95.94 79 ASP A C 1
ATOM 621 O O . ASP A 1 79 ? 2.042 7.383 3.669 1.00 95.94 79 ASP A O 1
ATOM 625 N N . VAL A 1 80 ? 1.415 8.161 5.680 1.00 97.44 80 VAL A N 1
ATOM 626 C CA . VAL A 1 80 ? 0.135 8.725 5.234 1.00 97.44 80 VAL A CA 1
ATOM 627 C C . VAL A 1 80 ? 0.288 10.189 4.828 1.00 97.44 80 VAL A C 1
ATOM 629 O O . VAL A 1 80 ? 0.751 11.017 5.613 1.00 97.44 80 VAL A O 1
ATOM 632 N N . GLY A 1 81 ? -0.167 10.519 3.622 1.00 95.69 81 GLY A N 1
ATOM 633 C CA . GLY A 1 81 ? -0.288 11.880 3.109 1.00 95.69 81 GLY A CA 1
ATOM 634 C C . GLY A 1 81 ? -1.728 12.236 2.748 1.00 95.69 81 GLY A C 1
ATOM 635 O O . GLY A 1 81 ? -2.629 11.397 2.792 1.00 95.69 81 GLY A O 1
ATOM 636 N N . MET A 1 82 ? -1.934 13.492 2.365 1.00 95.94 82 MET A N 1
ATOM 637 C CA . MET A 1 82 ? -3.193 13.983 1.814 1.00 95.94 82 MET A CA 1
ATOM 638 C C . MET A 1 82 ? -2.905 14.665 0.480 1.00 95.94 82 MET A C 1
ATOM 640 O O . MET A 1 82 ? -1.952 15.437 0.380 1.00 95.94 82 MET A O 1
ATOM 644 N N . THR A 1 83 ? -3.686 14.351 -0.549 1.00 94.06 83 THR A N 1
ATOM 645 C CA . THR A 1 83 ? -3.594 15.046 -1.838 1.00 94.06 83 THR A CA 1
ATOM 646 C C . THR A 1 83 ? -4.261 16.419 -1.755 1.00 94.06 83 THR A C 1
ATOM 648 O O . THR A 1 83 ? -5.079 16.661 -0.869 1.00 94.06 83 THR A O 1
ATOM 651 N N . GLU A 1 84 ? -3.985 17.305 -2.716 1.00 93.44 84 GLU A N 1
ATOM 652 C CA . GLU A 1 84 ? -4.671 18.607 -2.819 1.00 93.44 84 GLU A CA 1
ATOM 653 C C . GLU A 1 84 ? -6.201 18.462 -2.907 1.00 93.44 84 GLU A C 1
ATOM 655 O O . GLU A 1 84 ? -6.945 19.285 -2.383 1.00 93.44 84 GLU A O 1
ATOM 660 N N . GLY A 1 85 ? -6.684 17.366 -3.502 1.00 91.50 85 GLY A N 1
ATOM 661 C CA . GLY A 1 85 ? -8.109 17.028 -3.575 1.00 91.50 85 GLY A CA 1
ATOM 662 C C . GLY A 1 85 ? -8.713 16.488 -2.272 1.00 91.50 85 GLY A C 1
ATOM 663 O O . GLY A 1 85 ? -9.878 16.081 -2.268 1.00 91.50 85 GLY A O 1
ATOM 664 N N . GLY A 1 86 ? -7.940 16.441 -1.184 1.00 91.81 86 GLY A N 1
ATOM 665 C CA . GLY A 1 86 ? -8.371 15.955 0.125 1.00 91.81 86 GLY A CA 1
ATOM 666 C C . GLY A 1 86 ? -8.456 14.430 0.237 1.00 91.81 86 GLY A C 1
ATOM 667 O O . GLY A 1 86 ? -9.126 13.932 1.138 1.00 91.81 86 GLY A O 1
ATOM 668 N N . LEU A 1 87 ? -7.814 13.673 -0.661 1.00 95.44 87 LEU A N 1
ATOM 669 C CA . LEU A 1 87 ? -7.772 12.212 -0.561 1.00 95.44 87 LEU A CA 1
ATOM 670 C C . LEU A 1 87 ? -6.644 11.782 0.370 1.00 95.44 87 LEU A C 1
ATOM 672 O O . LEU A 1 87 ? -5.489 12.165 0.173 1.00 95.44 87 LEU A O 1
ATOM 676 N N . LEU A 1 88 ? -6.975 10.949 1.354 1.00 97.50 88 LEU A N 1
ATOM 677 C CA . LEU A 1 88 ? -5.984 10.305 2.204 1.00 97.50 88 LEU A CA 1
ATOM 678 C C . LEU A 1 88 ? -5.304 9.175 1.426 1.00 97.50 88 LEU A C 1
ATOM 680 O O . LEU A 1 88 ? -5.974 8.320 0.842 1.00 97.50 88 LEU A O 1
ATOM 684 N N . VAL A 1 89 ? -3.975 9.171 1.417 1.00 97.56 89 VAL A N 1
ATOM 685 C CA . VAL A 1 89 ? -3.168 8.223 0.640 1.00 97.56 89 VAL A CA 1
ATOM 686 C C . VAL A 1 89 ? -2.039 7.646 1.485 1.00 97.56 89 VAL A C 1
ATOM 688 O O . VAL A 1 89 ? -1.434 8.357 2.284 1.00 97.56 89 VAL A O 1
ATOM 691 N N . ALA A 1 90 ? -1.719 6.372 1.284 1.00 97.31 90 ALA A N 1
ATOM 692 C CA . ALA A 1 90 ? -0.476 5.773 1.750 1.00 97.31 90 ALA A CA 1
ATOM 693 C C . ALA A 1 90 ? 0.602 5.910 0.673 1.00 97.31 90 ALA A C 1
ATOM 695 O O . ALA A 1 90 ? 0.350 5.680 -0.512 1.00 97.31 90 ALA A O 1
ATOM 696 N N . GLN A 1 91 ? 1.812 6.263 1.091 1.00 94.75 91 GLN A N 1
ATOM 697 C CA . GLN A 1 91 ? 2.979 6.319 0.225 1.00 94.75 91 GLN A CA 1
ATOM 698 C C . GLN A 1 91 ? 3.664 4.955 0.196 1.00 94.75 91 GLN A C 1
ATOM 700 O O . GLN A 1 91 ? 4.154 4.457 1.208 1.00 94.75 91 GLN A O 1
ATOM 705 N N . GLN A 1 92 ? 3.734 4.360 -0.986 1.00 92.62 92 GLN A N 1
ATOM 706 C CA . GLN A 1 92 ? 4.542 3.183 -1.254 1.00 92.62 92 GLN A CA 1
ATOM 707 C C . GLN A 1 92 ? 5.811 3.629 -1.982 1.00 92.62 92 GLN A C 1
ATOM 709 O O . GLN A 1 92 ? 5.785 3.952 -3.170 1.00 92.62 92 GLN A O 1
ATOM 714 N N . ARG A 1 93 ? 6.928 3.674 -1.253 1.00 86.88 93 ARG A N 1
ATOM 715 C CA . ARG A 1 93 ? 8.249 3.987 -1.813 1.00 86.88 93 ARG A CA 1
ATOM 716 C C . ARG A 1 93 ? 8.850 2.734 -2.431 1.00 86.88 93 ARG A C 1
ATOM 718 O O . ARG A 1 93 ? 8.965 1.707 -1.759 1.00 86.88 93 ARG A O 1
ATOM 725 N N . LEU A 1 94 ? 9.233 2.820 -3.700 1.00 77.81 94 LEU A N 1
ATOM 726 C CA . LEU A 1 94 ? 9.925 1.729 -4.374 1.00 77.81 94 LEU A CA 1
ATOM 727 C C . LEU A 1 94 ? 11.387 1.716 -3.940 1.00 77.81 94 LEU A C 1
ATOM 729 O O . LEU A 1 94 ? 12.110 2.693 -4.104 1.00 77.81 94 LEU A O 1
ATOM 733 N N . ASN A 1 95 ? 11.808 0.595 -3.365 1.00 77.75 95 ASN A N 1
ATOM 734 C CA . ASN A 1 95 ? 13.194 0.368 -2.983 1.00 77.75 95 ASN A CA 1
ATOM 735 C C . ASN A 1 95 ? 13.970 -0.259 -4.140 1.00 77.75 95 ASN A C 1
ATOM 737 O O . ASN A 1 95 ? 13.386 -0.823 -5.069 1.00 77.75 95 ASN A O 1
ATOM 741 N N . LYS A 1 96 ? 15.305 -0.226 -4.047 1.00 78.12 96 LYS A N 1
ATOM 742 C CA . LYS A 1 96 ? 16.160 -0.963 -4.981 1.00 78.12 96 LYS A CA 1
ATOM 743 C C . LYS A 1 96 ? 15.731 -2.426 -5.023 1.00 78.12 96 LYS A C 1
ATOM 745 O O . LYS A 1 96 ? 15.614 -3.088 -3.990 1.00 78.12 96 LYS A O 1
ATOM 750 N N . ARG A 1 97 ? 15.507 -2.916 -6.238 1.00 84.75 97 ARG A N 1
ATOM 751 C CA . ARG A 1 97 ? 15.094 -4.291 -6.473 1.00 84.75 97 ARG A CA 1
ATOM 752 C C . ARG A 1 97 ? 16.195 -5.257 -6.007 1.00 84.75 97 ARG A C 1
ATOM 754 O O . ARG A 1 97 ? 17.361 -5.030 -6.337 1.00 84.75 97 ARG A O 1
ATOM 761 N N . PRO A 1 98 ? 15.856 -6.339 -5.280 1.00 90.94 98 PRO A N 1
ATOM 762 C CA . PRO A 1 98 ? 16.816 -7.391 -4.967 1.00 90.94 98 PRO A CA 1
ATOM 763 C C . PRO A 1 98 ? 17.456 -7.954 -6.240 1.00 90.94 98 PRO A C 1
ATOM 765 O O . PRO A 1 98 ? 16.770 -8.116 -7.250 1.00 90.94 98 PRO A O 1
ATOM 768 N N . LEU A 1 99 ? 18.750 -8.287 -6.181 1.00 91.69 99 LEU A N 1
ATOM 769 C CA . LEU A 1 99 ? 19.544 -8.664 -7.359 1.00 91.69 99 LEU A CA 1
ATOM 770 C C . LEU A 1 99 ? 18.888 -9.775 -8.189 1.00 91.69 99 LEU A C 1
ATOM 772 O O . LEU A 1 99 ? 18.740 -9.625 -9.396 1.00 91.69 99 LEU A O 1
ATOM 776 N N . LEU A 1 100 ? 18.435 -10.846 -7.537 1.00 96.19 100 LEU A N 1
ATOM 777 C CA . LEU A 1 100 ? 17.816 -11.979 -8.226 1.00 96.19 100 LEU A CA 1
ATOM 778 C C . LEU A 1 100 ? 16.517 -11.589 -8.950 1.00 96.19 100 LEU A C 1
ATOM 780 O O . LEU A 1 100 ? 16.273 -12.024 -10.070 1.00 96.19 100 LEU A O 1
ATOM 784 N N . VAL A 1 101 ? 15.702 -10.721 -8.343 1.00 92.38 101 VAL A N 1
ATOM 785 C CA . VAL A 1 101 ? 14.468 -10.217 -8.970 1.00 92.38 101 VAL A CA 1
ATOM 786 C C . VAL A 1 101 ? 14.813 -9.307 -10.154 1.00 92.38 101 VAL A C 1
ATOM 788 O O . VAL A 1 101 ? 14.119 -9.321 -11.167 1.00 92.38 101 VAL A O 1
ATOM 791 N N . ALA A 1 102 ? 15.893 -8.524 -10.052 1.00 90.31 102 ALA A N 1
ATOM 792 C CA . ALA A 1 102 ? 16.375 -7.692 -11.152 1.00 90.31 102 ALA A CA 1
ATOM 793 C C . ALA A 1 102 ? 16.874 -8.532 -12.333 1.00 90.31 102 ALA A C 1
ATOM 795 O O . ALA A 1 102 ? 16.487 -8.253 -13.464 1.00 90.31 102 ALA A O 1
ATOM 796 N N . GLN A 1 103 ? 17.654 -9.581 -12.065 1.00 94.69 103 GLN A N 1
ATOM 797 C CA . GLN A 1 103 ? 18.123 -10.530 -13.077 1.00 94.69 103 GLN A CA 1
ATOM 798 C C . GLN A 1 103 ? 16.951 -11.223 -13.777 1.00 94.69 103 GLN A C 1
ATOM 800 O O . GLN A 1 103 ? 16.867 -11.189 -15.001 1.00 94.69 103 GLN A O 1
ATOM 805 N N . MET A 1 104 ? 15.999 -11.754 -13.005 1.00 96.38 104 MET A N 1
ATOM 806 C CA . MET A 1 104 ? 14.802 -12.405 -13.541 1.00 96.38 104 MET A CA 1
ATOM 807 C C . MET A 1 104 ? 13.998 -11.476 -14.463 1.00 96.38 104 MET A C 1
ATOM 809 O O . MET A 1 104 ? 13.569 -11.895 -15.538 1.00 96.38 104 MET A O 1
ATOM 813 N N . LEU A 1 105 ? 13.792 -10.210 -14.070 1.00 92.69 105 LEU A N 1
ATOM 814 C CA . LEU A 1 105 ? 13.068 -9.265 -14.924 1.00 92.69 105 LEU A CA 1
ATOM 815 C C . LEU A 1 105 ? 13.848 -8.944 -16.202 1.00 92.69 105 LEU A C 1
ATOM 817 O O . LEU A 1 105 ? 13.249 -8.858 -17.270 1.00 92.69 105 LEU A O 1
ATOM 821 N N . GLU A 1 106 ? 15.163 -8.763 -16.108 1.00 92.94 106 GLU A N 1
ATOM 822 C CA . GLU A 1 106 ? 15.997 -8.433 -17.264 1.00 92.94 106 GLU A CA 1
ATOM 823 C C . GLU A 1 106 ? 16.015 -9.575 -18.289 1.00 92.94 106 GLU A C 1
ATOM 825 O O . GLU A 1 106 ? 15.887 -9.336 -19.490 1.00 92.94 106 GLU A O 1
ATOM 830 N N . GLU A 1 107 ? 16.088 -10.827 -17.837 1.00 95.81 107 GLU A N 1
ATOM 831 C CA . GLU A 1 107 ? 15.956 -12.004 -18.701 1.00 95.81 107 GLU A CA 1
ATOM 832 C C . GLU A 1 107 ? 14.591 -12.051 -19.399 1.00 95.81 107 GLU A C 1
ATOM 834 O O . GLU A 1 107 ? 14.526 -12.244 -20.618 1.00 95.81 107 GLU A O 1
ATOM 839 N N . TRP A 1 108 ? 13.510 -11.805 -18.650 1.00 95.06 108 TRP A N 1
ATOM 840 C CA . TRP A 1 108 ? 12.151 -11.734 -19.186 1.00 95.06 108 TRP A CA 1
ATOM 841 C C . TRP A 1 108 ? 12.014 -10.619 -20.233 1.00 95.06 108 TRP A C 1
ATOM 843 O O . TRP A 1 108 ? 11.553 -10.876 -21.342 1.00 95.06 108 TRP A O 1
ATOM 853 N N . LEU A 1 109 ? 12.492 -9.404 -19.949 1.00 93.31 109 LEU A N 1
ATOM 854 C CA . LEU A 1 109 ? 12.474 -8.282 -20.896 1.00 93.31 109 LEU A CA 1
ATOM 855 C C . LEU A 1 109 ? 13.290 -8.584 -22.160 1.00 93.31 109 LEU A C 1
ATOM 857 O O . LEU A 1 109 ? 12.839 -8.298 -23.270 1.00 93.31 109 LEU A O 1
ATOM 861 N N . ASN A 1 110 ? 14.470 -9.191 -22.018 1.00 94.56 110 ASN A N 1
ATOM 862 C CA . ASN A 1 110 ? 15.333 -9.549 -23.146 1.00 94.56 110 ASN A CA 1
ATOM 863 C C . ASN A 1 110 ? 14.741 -10.628 -24.052 1.00 94.56 110 ASN A C 1
ATOM 865 O O . ASN A 1 110 ? 15.125 -10.715 -25.220 1.00 94.56 110 ASN A O 1
ATOM 869 N N . HIS A 1 111 ? 13.829 -11.456 -23.548 1.00 95.31 111 HIS A N 1
ATOM 870 C CA . HIS A 1 111 ? 13.044 -12.344 -24.396 1.00 95.31 111 HIS A CA 1
ATOM 871 C C . HIS A 1 111 ? 12.125 -11.535 -25.324 1.00 95.31 111 HIS A C 1
ATOM 873 O O . HIS A 1 111 ? 12.215 -11.686 -26.539 1.00 95.31 111 HIS A O 1
ATOM 879 N N . TYR A 1 112 ? 11.321 -10.612 -24.785 1.00 93.62 112 TYR A N 1
ATOM 880 C CA . TYR A 1 112 ? 10.388 -9.807 -25.590 1.00 93.62 112 TYR A CA 1
ATOM 881 C C . TYR A 1 112 ? 11.083 -8.837 -26.547 1.00 93.62 112 TYR A C 1
ATOM 883 O O . TYR A 1 112 ? 10.634 -8.678 -27.676 1.00 93.62 112 TYR A O 1
ATOM 891 N N . ARG A 1 113 ? 12.209 -8.234 -26.146 1.00 93.88 113 ARG A N 1
ATOM 892 C CA . ARG A 1 113 ? 13.000 -7.357 -27.030 1.00 93.88 113 ARG A CA 1
ATOM 893 C C . ARG A 1 113 ? 13.521 -8.078 -28.278 1.00 93.88 113 ARG A C 1
ATOM 895 O O . ARG A 1 113 ? 13.724 -7.430 -29.290 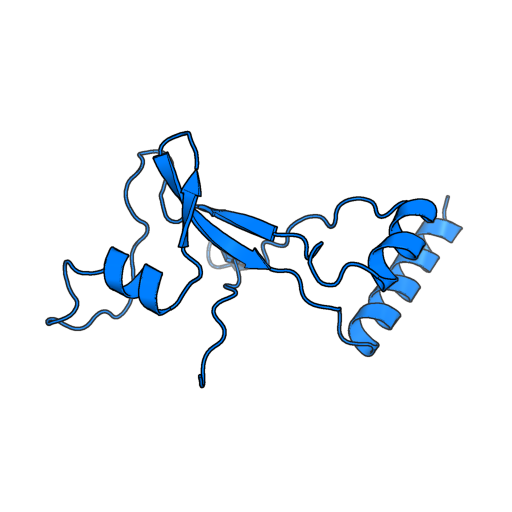1.00 93.88 113 ARG A O 1
ATOM 902 N N . ARG A 1 114 ? 13.751 -9.396 -28.204 1.00 93.69 114 ARG A N 1
ATOM 903 C CA . ARG A 1 114 ? 14.212 -10.223 -29.335 1.00 93.69 114 ARG A CA 1
ATOM 904 C C . ARG A 1 114 ? 13.091 -10.662 -30.280 1.00 93.69 114 ARG A C 1
ATOM 906 O O . ARG A 1 114 ? 13.392 -11.164 -31.356 1.00 93.69 114 ARG A O 1
ATOM 913 N N . LEU A 1 115 ? 11.831 -10.529 -29.865 1.00 92.69 115 LEU A N 1
ATOM 914 C CA . LEU A 1 115 ? 10.661 -10.828 -30.697 1.00 92.69 115 LEU A CA 1
ATOM 915 C C . LEU A 1 115 ? 10.214 -9.628 -31.548 1.00 92.69 115 LEU A C 1
ATOM 917 O O . LEU A 1 115 ? 9.364 -9.805 -32.419 1.00 92.69 115 LEU A O 1
ATOM 921 N N . ALA A 1 116 ? 10.735 -8.434 -31.249 1.00 66.94 116 ALA A N 1
ATOM 922 C CA . ALA A 1 116 ? 10.427 -7.176 -31.925 1.00 66.94 116 ALA A CA 1
ATOM 923 C C . ALA A 1 116 ? 11.379 -6.896 -33.096 1.00 66.94 116 ALA A C 1
ATOM 925 O O . ALA A 1 116 ? 12.544 -7.352 -33.039 1.00 66.94 116 ALA A O 1
#

Sequence (116 aa):
GFCTKAPVAMGYTRGHFSALVPIEPYSSPETAANNLTNQDSLQVTFLPLMDHSRKLLPVHFVTQTEMGREESLLRQWLDVGMTEGGLLVAQQRLNKRPLLVAQMLEEWLNHYRRLA

Organism: NCBI:txid36148

Radius of gyration: 18.18 Å; chains: 1; bounding box: 41×34×54 Å

Secondary structure (DSSP, 8-state):
--S-S---EEEEETTEEEEE-PPPP---HHHHHHTTT-TT-PPEEEEESB-TTSPBPP-TT--TTTTT-HHHHHHHHS-EEE-TT--EEEEEEPPPPPHHHHHHHHHHHHHHHTT-

pLDDT: mean 87.04, std 16.49, range [44.41, 98.44]